Protein AF-A0A939XWH7-F1 (afdb_monomer)

Structure (mmCIF, N/CA/C/O backbone):
data_AF-A0A939XWH7-F1
#
_entry.id   AF-A0A939XWH7-F1
#
loop_
_atom_site.group_PDB
_atom_site.id
_atom_site.type_symbol
_atom_site.label_atom_id
_atom_site.label_alt_id
_atom_site.label_comp_id
_atom_site.label_asym_id
_atom_site.label_entity_id
_atom_site.label_seq_id
_atom_site.pdbx_PDB_ins_code
_atom_site.Cartn_x
_atom_site.Cartn_y
_atom_site.Cartn_z
_atom_site.occupancy
_atom_site.B_iso_or_equiv
_atom_site.auth_seq_id
_atom_site.auth_comp_id
_atom_site.auth_asym_id
_atom_site.auth_atom_id
_atom_site.pdbx_PDB_model_num
ATOM 1 N N . MET A 1 1 ? 3.127 2.505 22.372 1.00 51.69 1 MET A N 1
ATOM 2 C CA . MET A 1 1 ? 1.909 2.598 21.542 1.00 51.69 1 MET A CA 1
ATOM 3 C C . MET A 1 1 ? 1.286 1.214 21.540 1.00 51.69 1 MET A C 1
ATOM 5 O O . MET A 1 1 ? 1.889 0.303 20.989 1.00 51.69 1 MET A O 1
ATOM 9 N N . GLU A 1 2 ? 0.195 1.005 22.278 1.00 57.47 2 GLU A N 1
ATOM 10 C CA . GLU A 1 2 ? -0.456 -0.310 22.321 1.00 57.47 2 GLU A CA 1
ATOM 11 C C . GLU A 1 2 ? -1.138 -0.588 20.977 1.00 57.47 2 GLU A C 1
ATOM 13 O O . GLU A 1 2 ? -1.895 0.238 20.472 1.00 57.47 2 GLU A O 1
ATOM 18 N N . LEU A 1 3 ? -0.824 -1.734 20.369 1.00 63.12 3 LEU A N 1
ATOM 19 C CA . LEU A 1 3 ? -1.458 -2.176 19.129 1.00 63.12 3 LEU A CA 1
ATOM 20 C C . LEU A 1 3 ? -2.905 -2.581 19.425 1.00 63.12 3 LEU A C 1
ATOM 22 O O . LEU A 1 3 ? -3.141 -3.485 20.235 1.00 63.12 3 LEU A O 1
ATOM 26 N N . THR A 1 4 ? -3.855 -1.940 18.742 1.00 76.25 4 THR A N 1
ATOM 27 C CA . THR A 1 4 ? -5.278 -2.298 18.780 1.00 76.25 4 THR A CA 1
ATOM 28 C C . THR A 1 4 ? -5.465 -3.750 18.324 1.00 76.25 4 THR A C 1
ATOM 30 O O . THR A 1 4 ? -4.652 -4.312 17.582 1.00 76.25 4 THR A O 1
ATOM 33 N N . LYS A 1 5 ? -6.549 -4.394 18.771 1.00 79.75 5 LYS A N 1
ATOM 34 C CA . LYS A 1 5 ? -6.900 -5.761 18.346 1.00 79.75 5 LYS A CA 1
ATOM 35 C C . LYS A 1 5 ? -7.021 -5.862 16.816 1.00 79.75 5 LYS A C 1
ATOM 37 O O . LYS A 1 5 ? -6.563 -6.840 16.231 1.00 79.75 5 LYS A O 1
ATOM 42 N N . GLU A 1 6 ? -7.571 -4.823 16.195 1.00 76.69 6 GLU A N 1
ATOM 43 C CA . GLU A 1 6 ? -7.743 -4.670 14.745 1.00 76.69 6 GLU A CA 1
ATOM 44 C C . GLU A 1 6 ? -6.390 -4.557 14.027 1.00 76.69 6 GLU A C 1
ATOM 46 O O . GLU A 1 6 ? -6.140 -5.276 13.059 1.00 76.69 6 GLU A O 1
ATOM 51 N N . SER A 1 7 ? -5.456 -3.768 14.572 1.00 76.94 7 SER A N 1
ATOM 52 C CA . SER A 1 7 ? -4.091 -3.665 14.051 1.00 76.94 7 SER A CA 1
ATOM 53 C C . SER A 1 7 ? -3.346 -5.003 14.107 1.00 76.94 7 SER A C 1
ATOM 55 O O . SER A 1 7 ? -2.751 -5.418 13.112 1.00 76.94 7 SER A O 1
ATOM 57 N N . LYS A 1 8 ? -3.422 -5.737 15.229 1.00 85.00 8 LYS A N 1
ATOM 58 C CA . LYS A 1 8 ? -2.801 -7.073 15.353 1.00 85.00 8 LYS A CA 1
ATOM 59 C C . LYS A 1 8 ? -3.351 -8.057 14.317 1.00 85.00 8 LYS A C 1
ATOM 61 O O . LYS A 1 8 ? -2.586 -8.822 13.733 1.00 85.00 8 LYS A O 1
ATOM 66 N N . GLN A 1 9 ? -4.660 -8.017 14.072 1.00 84.44 9 GLN A N 1
ATOM 67 C CA . GLN A 1 9 ? -5.309 -8.841 13.056 1.00 84.44 9 GLN A CA 1
ATOM 68 C C . GLN A 1 9 ? -4.843 -8.473 11.637 1.00 84.44 9 GLN A C 1
ATOM 70 O O . GLN A 1 9 ? -4.498 -9.369 10.869 1.00 84.44 9 GLN A O 1
ATOM 75 N N . GLY A 1 10 ? -4.765 -7.180 11.302 1.00 85.94 10 GLY A N 1
ATOM 76 C CA . GLY A 1 10 ? -4.262 -6.709 10.005 1.00 85.94 10 GLY A CA 1
ATOM 77 C C . GLY A 1 10 ? -2.822 -7.150 9.729 1.00 85.94 10 GLY A C 1
ATOM 78 O O . GLY A 1 10 ? -2.519 -7.656 8.645 1.00 85.94 10 GLY A O 1
ATOM 79 N N . TRP A 1 11 ? -1.948 -7.059 10.734 1.00 85.69 11 TRP A N 1
ATOM 80 C CA . TRP A 1 11 ? -0.575 -7.563 10.641 1.00 85.69 11 TRP A CA 1
ATOM 81 C C . TRP A 1 11 ? -0.517 -9.080 10.443 1.00 85.69 11 TRP A C 1
ATOM 83 O O . TRP A 1 11 ? 0.225 -9.547 9.582 1.00 85.69 11 TRP A O 1
ATOM 93 N N . GLY A 1 12 ? -1.331 -9.848 11.173 1.00 89.12 12 GLY A N 1
ATOM 94 C CA . GLY A 1 12 ? -1.409 -11.302 11.008 1.00 89.12 12 GLY A CA 1
ATOM 95 C C . GLY A 1 12 ? -1.836 -11.716 9.597 1.00 89.12 12 GLY A C 1
ATOM 96 O O . GLY A 1 12 ? -1.183 -12.553 8.977 1.00 89.12 12 GLY A O 1
ATOM 97 N N . ILE A 1 13 ? -2.880 -11.082 9.053 1.00 90.31 13 ILE A N 1
ATOM 98 C CA . ILE A 1 13 ? -3.355 -11.352 7.686 1.00 90.31 13 ILE A CA 1
ATOM 99 C C . ILE A 1 13 ? -2.283 -10.974 6.657 1.00 90.31 13 ILE A C 1
ATOM 101 O O . ILE A 1 13 ? -2.036 -11.736 5.726 1.00 90.31 13 ILE A O 1
ATOM 105 N N . THR A 1 14 ? -1.608 -9.838 6.844 1.00 89.56 14 THR A N 1
ATOM 106 C CA . THR A 1 14 ? -0.530 -9.388 5.948 1.00 89.56 14 THR A CA 1
ATOM 107 C C . THR A 1 14 ? 0.635 -10.382 5.930 1.00 89.56 14 THR A C 1
ATOM 109 O O . THR A 1 14 ? 1.132 -10.727 4.861 1.00 89.56 14 THR A O 1
ATOM 112 N N . LEU A 1 15 ? 1.041 -10.896 7.096 1.00 91.00 15 LEU A N 1
ATOM 113 C CA . LEU A 1 15 ? 2.105 -11.899 7.200 1.00 91.00 15 LEU A CA 1
ATOM 114 C C . LEU A 1 15 ? 1.729 -13.213 6.511 1.00 91.00 15 LEU A C 1
ATOM 116 O O . LEU A 1 15 ? 2.556 -13.784 5.804 1.00 91.00 15 LEU A O 1
ATOM 120 N N . ILE A 1 16 ? 0.483 -13.669 6.671 1.00 92.06 16 ILE A N 1
ATOM 121 C CA . ILE A 1 16 ? -0.017 -14.861 5.972 1.00 92.06 16 ILE A CA 1
ATOM 122 C C . ILE A 1 16 ? -0.010 -14.626 4.460 1.00 92.06 16 ILE A C 1
ATOM 124 O O . ILE A 1 16 ? 0.502 -15.463 3.720 1.00 92.06 16 ILE A O 1
ATOM 128 N N . LEU A 1 17 ? -0.523 -13.479 4.001 1.00 91.19 17 LEU A N 1
ATOM 129 C CA . LEU A 1 17 ? -0.549 -13.113 2.584 1.00 91.19 17 LEU A CA 1
ATOM 130 C C . LEU A 1 17 ? 0.860 -13.134 1.980 1.00 91.19 17 LEU A C 1
ATOM 132 O O . LEU A 1 17 ? 1.077 -13.749 0.939 1.00 91.19 17 LEU A O 1
ATOM 136 N N . PHE A 1 18 ? 1.830 -12.514 2.652 1.00 89.88 18 PHE A N 1
ATOM 137 C CA . PHE A 1 18 ? 3.218 -12.506 2.195 1.00 89.88 18 PHE A CA 1
ATOM 138 C C . PHE A 1 18 ? 3.837 -13.903 2.222 1.00 89.88 18 PHE A C 1
ATOM 140 O O . PHE A 1 18 ? 4.508 -14.274 1.265 1.00 89.88 18 PHE A O 1
ATOM 147 N N . GLY A 1 19 ? 3.571 -14.705 3.255 1.00 89.94 19 GLY A N 1
ATOM 148 C CA . GLY A 1 19 ? 4.023 -16.095 3.316 1.00 89.94 19 GLY A CA 1
ATOM 149 C C . GLY A 1 19 ? 3.507 -16.933 2.143 1.00 89.94 19 GLY A C 1
ATOM 150 O O . GLY A 1 19 ? 4.284 -17.648 1.514 1.00 89.94 19 GLY A O 1
ATOM 151 N N . VAL A 1 20 ? 2.225 -16.791 1.791 1.00 90.31 20 VAL A N 1
ATOM 152 C CA . VAL A 1 20 ? 1.625 -17.467 0.630 1.00 90.31 20 VAL A CA 1
ATOM 153 C C . VAL A 1 20 ? 2.261 -16.992 -0.677 1.00 90.31 20 VAL A C 1
ATOM 155 O O . VAL A 1 20 ? 2.632 -17.824 -1.502 1.00 90.31 20 VAL A O 1
ATOM 158 N N . LEU A 1 21 ? 2.448 -15.680 -0.860 1.00 87.31 21 LEU A N 1
ATOM 159 C CA . LEU A 1 21 ? 3.107 -15.132 -2.052 1.00 87.31 21 LEU A CA 1
ATOM 160 C C . LEU A 1 21 ? 4.537 -15.670 -2.211 1.00 87.31 21 LEU A C 1
ATOM 162 O O . LEU A 1 21 ? 4.901 -16.143 -3.286 1.00 87.31 21 LEU A O 1
ATOM 166 N N . PHE A 1 22 ? 5.329 -15.676 -1.136 1.00 87.25 22 PHE A N 1
ATOM 167 C CA . PHE A 1 22 ? 6.683 -16.234 -1.149 1.00 87.25 22 PHE A CA 1
ATOM 168 C C . PHE A 1 22 ? 6.697 -17.733 -1.450 1.00 87.25 22 PHE A C 1
ATOM 170 O O . PHE A 1 22 ? 7.541 -18.196 -2.217 1.00 87.25 22 PHE A O 1
ATOM 177 N N . PHE A 1 23 ? 5.751 -18.487 -0.888 1.00 88.62 23 PHE A N 1
ATOM 178 C CA . PHE A 1 23 ? 5.633 -19.915 -1.154 1.00 88.62 23 PHE A CA 1
ATOM 179 C C . PHE A 1 23 ? 5.328 -20.180 -2.634 1.00 88.62 23 PHE A C 1
ATOM 181 O O . PHE A 1 23 ? 6.017 -20.971 -3.274 1.00 88.62 23 PHE A O 1
ATOM 188 N N . ILE A 1 24 ? 4.366 -19.450 -3.209 1.00 86.44 24 ILE A N 1
ATOM 189 C CA . ILE A 1 24 ? 4.030 -19.534 -4.637 1.00 86.44 24 ILE A CA 1
ATOM 190 C C . ILE A 1 24 ? 5.248 -19.185 -5.500 1.00 86.44 24 ILE A C 1
ATOM 192 O O . ILE A 1 24 ? 5.578 -19.936 -6.420 1.00 86.44 24 ILE A O 1
ATOM 196 N N . LYS A 1 25 ? 5.965 -18.106 -5.170 1.00 83.81 25 LYS A N 1
ATOM 197 C CA . LYS A 1 25 ? 7.195 -17.713 -5.870 1.00 83.81 25 LYS A CA 1
ATOM 198 C C . LYS A 1 25 ? 8.234 -18.836 -5.870 1.00 83.81 25 LYS A C 1
ATOM 200 O O . LYS A 1 25 ? 8.820 -19.138 -6.904 1.00 83.81 25 LYS A O 1
ATOM 205 N N . GLN A 1 26 ? 8.429 -19.498 -4.731 1.00 84.31 26 GLN A N 1
ATOM 206 C CA . GLN A 1 26 ? 9.423 -20.562 -4.601 1.00 84.31 26 GLN A CA 1
ATOM 207 C C . GLN A 1 26 ? 9.045 -21.84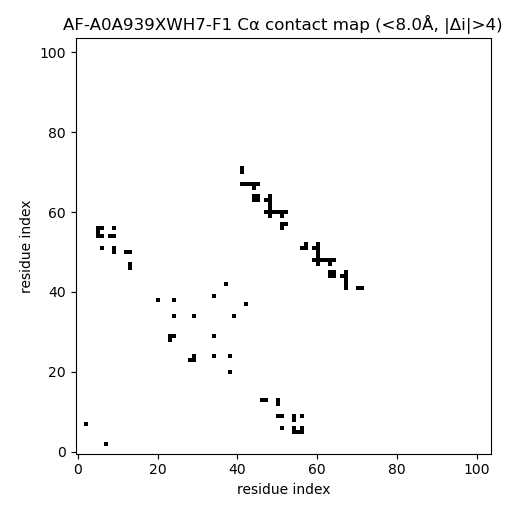8 -5.346 1.00 84.31 26 GLN A C 1
ATOM 209 O O . GLN A 1 26 ? 9.927 -22.575 -5.795 1.00 84.31 26 GLN A O 1
ATOM 214 N N . THR A 1 27 ? 7.750 -22.118 -5.521 1.00 87.12 27 THR A N 1
ATOM 215 C CA . THR A 1 27 ? 7.291 -23.262 -6.324 1.00 87.12 27 THR A CA 1
ATOM 216 C C . THR A 1 27 ? 7.483 -23.076 -7.831 1.00 87.12 27 THR A C 1
ATOM 218 O O . THR A 1 27 ? 7.405 -24.055 -8.567 1.00 87.12 27 THR A O 1
ATOM 221 N N . GLY A 1 28 ? 7.721 -21.847 -8.309 1.00 82.69 28 GLY A N 1
ATOM 222 C CA . GLY A 1 28 ? 7.910 -21.569 -9.738 1.00 82.69 28 GLY A CA 1
ATOM 223 C C . GLY A 1 28 ? 6.674 -21.851 -10.602 1.00 82.69 28 GLY A C 1
ATOM 224 O O . GLY A 1 28 ? 6.796 -22.000 -11.813 1.00 82.69 28 GLY A O 1
ATOM 225 N N . ILE A 1 29 ? 5.484 -21.942 -9.994 1.00 85.75 29 ILE A N 1
ATOM 226 C CA . ILE A 1 29 ? 4.219 -22.236 -10.691 1.00 85.75 29 ILE A CA 1
ATOM 227 C C . ILE A 1 29 ? 3.762 -21.042 -11.549 1.00 85.75 29 ILE A C 1
ATOM 229 O O . ILE A 1 29 ? 3.008 -21.214 -12.507 1.00 85.75 29 ILE A O 1
ATOM 233 N N . LEU A 1 30 ? 4.209 -19.823 -11.222 1.00 83.75 30 LEU A N 1
ATOM 234 C CA . LEU A 1 30 ? 3.829 -18.620 -11.955 1.00 83.75 30 LEU A CA 1
ATOM 235 C C . LEU A 1 30 ? 4.639 -18.466 -13.253 1.00 83.75 30 LEU A C 1
ATOM 237 O O . LEU A 1 30 ? 5.867 -18.563 -13.228 1.00 83.75 30 LEU A O 1
ATOM 241 N N . PRO A 1 31 ? 3.982 -18.148 -14.384 1.00 83.50 31 PRO A N 1
ATOM 242 C CA . PRO A 1 31 ? 4.676 -17.741 -15.599 1.00 83.50 31 PRO A CA 1
ATOM 243 C C . PRO A 1 31 ? 5.542 -16.507 -15.331 1.00 83.50 31 PRO A C 1
ATOM 245 O O . PRO A 1 31 ? 5.108 -15.593 -14.629 1.00 83.50 31 PRO A O 1
ATOM 248 N N . ALA A 1 32 ? 6.719 -16.424 -15.956 1.00 80.19 32 ALA A N 1
ATOM 249 C CA . ALA A 1 32 ? 7.668 -15.321 -15.752 1.00 80.19 32 ALA A CA 1
ATOM 250 C C . ALA A 1 32 ? 7.069 -13.918 -16.000 1.00 80.19 32 ALA A C 1
ATOM 252 O O . ALA A 1 32 ? 7.506 -12.938 -15.401 1.00 80.19 32 ALA A O 1
ATOM 253 N N . SER A 1 33 ? 6.051 -13.812 -16.860 1.00 82.19 33 SER A N 1
ATOM 254 C CA . SER A 1 33 ? 5.324 -12.564 -17.125 1.00 82.19 33 SER A CA 1
ATOM 255 C C . SER A 1 33 ? 4.403 -12.127 -15.982 1.00 82.19 33 SER A C 1
ATOM 257 O O . SER A 1 33 ? 4.121 -10.943 -15.849 1.00 82.19 33 SER A O 1
ATOM 259 N N . VAL A 1 34 ? 3.901 -13.073 -15.186 1.00 83.25 34 VAL A N 1
ATOM 260 C CA . VAL A 1 34 ? 3.035 -12.804 -14.029 1.00 83.25 34 VAL A CA 1
ATOM 261 C C . VAL A 1 34 ? 3.882 -12.635 -12.772 1.00 83.25 34 VAL A C 1
ATOM 263 O O . VAL A 1 34 ? 3.605 -11.751 -11.967 1.00 83.25 34 VAL A O 1
ATOM 266 N N . ASP A 1 35 ? 4.933 -13.445 -12.627 1.00 82.81 35 ASP A N 1
ATOM 267 C CA . ASP A 1 35 ? 5.852 -13.388 -11.489 1.00 82.81 35 ASP A CA 1
ATOM 268 C C . ASP A 1 35 ? 6.522 -12.014 -11.369 1.00 82.81 35 ASP A C 1
ATOM 270 O O . ASP A 1 35 ? 6.527 -11.421 -10.293 1.00 82.81 35 ASP A O 1
ATOM 274 N N . SER A 1 36 ? 6.987 -11.449 -12.486 1.00 80.19 36 SER A N 1
ATOM 275 C CA . SER A 1 36 ? 7.641 -10.135 -12.502 1.00 80.19 36 SER A CA 1
ATOM 276 C C . SER A 1 36 ? 6.733 -8.983 -12.070 1.00 80.19 36 SER A C 1
ATOM 278 O O . SER A 1 36 ? 7.231 -8.001 -11.533 1.00 80.19 36 SER A O 1
ATOM 280 N N . TYR A 1 37 ? 5.418 -9.101 -12.270 1.00 81.06 37 TYR A N 1
ATOM 281 C CA . TYR A 1 37 ? 4.456 -8.074 -11.875 1.00 81.06 37 TYR A CA 1
ATOM 282 C C . TYR A 1 37 ? 3.936 -8.289 -10.449 1.00 81.06 37 TYR A C 1
ATOM 284 O O . TYR A 1 37 ? 3.908 -7.365 -9.642 1.00 81.06 37 TYR A O 1
ATOM 292 N N . VAL A 1 38 ? 3.533 -9.516 -10.107 1.00 83.38 38 VAL A N 1
ATOM 293 C CA . VAL A 1 38 ? 2.919 -9.825 -8.803 1.00 83.38 38 VAL A CA 1
ATOM 294 C C . VAL A 1 38 ? 3.960 -9.893 -7.685 1.00 83.38 38 VAL A C 1
ATOM 296 O O . VAL A 1 38 ? 3.682 -9.497 -6.557 1.00 83.38 38 VAL A O 1
ATOM 299 N N . MET A 1 39 ? 5.169 -10.373 -7.980 1.00 85.81 39 MET A N 1
ATOM 300 C CA . MET A 1 39 ? 6.238 -10.524 -6.988 1.00 85.81 39 MET A CA 1
ATOM 301 C C . MET A 1 39 ? 7.227 -9.357 -6.992 1.00 85.81 39 MET A C 1
ATOM 303 O O . MET A 1 39 ? 8.313 -9.477 -6.412 1.00 85.81 39 MET A O 1
ATOM 307 N N . ASP A 1 40 ? 6.864 -8.232 -7.615 1.00 85.25 40 ASP A N 1
ATOM 308 C CA . ASP A 1 40 ? 7.625 -6.998 -7.482 1.00 85.25 40 ASP A CA 1
ATOM 309 C C . ASP A 1 40 ? 7.495 -6.464 -6.050 1.00 85.25 40 ASP A C 1
ATOM 311 O O . ASP A 1 40 ? 6.397 -6.206 -5.552 1.00 85.25 40 ASP A O 1
ATOM 315 N N . TRP A 1 41 ? 8.634 -6.272 -5.387 1.00 82.62 41 TRP A N 1
ATOM 316 C CA . TRP A 1 41 ? 8.716 -5.755 -4.026 1.00 82.62 41 TRP A CA 1
ATOM 317 C C . TRP A 1 41 ? 8.053 -4.376 -3.873 1.00 82.62 41 TRP A C 1
ATOM 319 O O . TRP A 1 41 ? 7.539 -4.071 -2.793 1.00 82.62 41 TRP A O 1
ATOM 329 N N . HIS A 1 42 ? 7.989 -3.570 -4.942 1.00 84.94 42 HIS A N 1
ATOM 330 C CA . HIS A 1 42 ? 7.303 -2.276 -4.921 1.00 84.94 42 HIS A CA 1
ATOM 331 C C . HIS A 1 42 ? 5.786 -2.415 -4.672 1.00 84.94 42 HIS A C 1
ATOM 333 O O . HIS A 1 42 ? 5.165 -1.480 -4.163 1.00 84.94 42 HIS A O 1
ATOM 339 N N . ASN A 1 43 ? 5.182 -3.573 -4.976 1.00 87.81 43 ASN A N 1
ATOM 340 C CA . ASN A 1 43 ? 3.744 -3.830 -4.816 1.00 87.81 43 ASN A CA 1
ATOM 341 C C . ASN A 1 43 ? 3.340 -4.289 -3.407 1.00 87.81 43 ASN A C 1
ATOM 343 O O . ASN A 1 43 ? 2.172 -4.192 -3.025 1.00 87.81 43 ASN A O 1
ATOM 347 N N . TYR A 1 44 ? 4.295 -4.733 -2.591 1.00 88.50 44 TYR A N 1
ATOM 348 C CA . TYR A 1 44 ? 4.029 -5.280 -1.257 1.00 88.50 44 TYR A CA 1
ATOM 349 C C . TYR A 1 44 ? 3.358 -4.268 -0.309 1.00 88.50 44 TYR A C 1
ATOM 351 O O . TYR A 1 44 ? 2.414 -4.655 0.389 1.00 88.50 44 TYR A O 1
ATOM 359 N N . PRO A 1 45 ? 3.742 -2.973 -0.291 1.00 88.38 45 PRO A N 1
ATOM 360 C CA . PRO A 1 45 ? 3.025 -1.963 0.485 1.00 88.38 45 PRO A CA 1
ATOM 361 C C . PRO A 1 45 ? 1.561 -1.802 0.060 1.00 88.38 45 PRO A C 1
ATOM 363 O O . PRO A 1 45 ? 0.705 -1.597 0.919 1.00 88.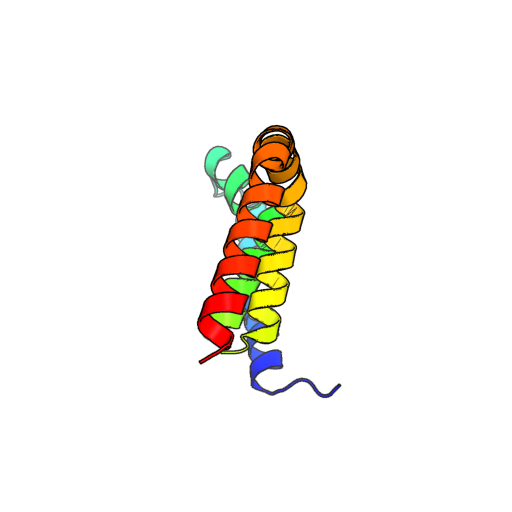38 45 PRO A O 1
ATOM 366 N N . PHE A 1 46 ? 1.242 -1.947 -1.231 1.00 90.00 46 PHE A N 1
ATOM 367 C CA . PHE A 1 46 ? -0.142 -1.890 -1.708 1.00 90.00 46 PHE A CA 1
ATOM 368 C C . PHE A 1 46 ? -0.951 -3.110 -1.272 1.00 90.00 46 PHE A C 1
ATOM 370 O O . PHE A 1 46 ? -2.082 -2.956 -0.815 1.00 90.00 46 PHE A O 1
ATOM 377 N N . TYR A 1 47 ? -0.371 -4.311 -1.334 1.00 92.06 47 TYR A N 1
ATOM 378 C CA . TY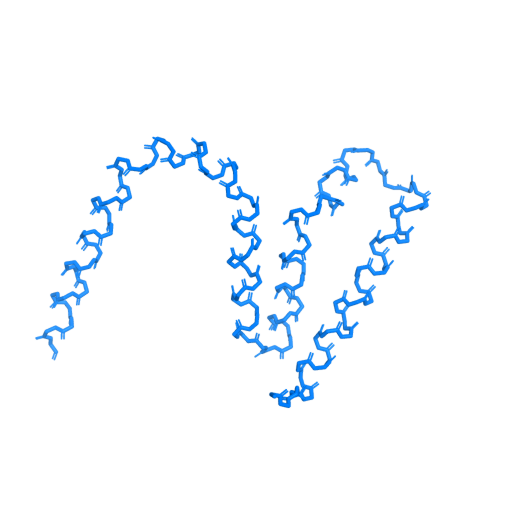R A 1 47 ? -1.018 -5.520 -0.814 1.00 92.06 47 TYR A CA 1
ATOM 379 C C . TYR A 1 47 ? -1.344 -5.383 0.675 1.00 92.06 47 TYR A C 1
ATOM 381 O O . TYR A 1 47 ? -2.472 -5.647 1.092 1.00 92.06 47 TYR A O 1
ATOM 389 N N . ALA A 1 48 ? -0.391 -4.886 1.467 1.00 89.06 48 ALA A N 1
ATOM 390 C CA . ALA A 1 48 ? -0.621 -4.594 2.875 1.00 89.06 48 ALA A CA 1
ATOM 391 C C . ALA A 1 48 ? -1.695 -3.504 3.060 1.00 89.06 48 ALA A C 1
ATOM 393 O O . ALA A 1 48 ? -2.589 -3.662 3.888 1.00 89.06 48 ALA A O 1
ATOM 394 N N . ALA A 1 49 ? -1.682 -2.433 2.261 1.00 89.25 49 ALA A N 1
ATOM 395 C CA . ALA A 1 49 ? -2.697 -1.384 2.333 1.00 89.25 49 ALA A CA 1
ATOM 396 C C . ALA A 1 49 ? -4.120 -1.928 2.125 1.00 89.25 49 ALA A C 1
ATOM 398 O O . ALA A 1 49 ? -5.017 -1.578 2.890 1.00 89.25 49 ALA A O 1
ATOM 399 N N . VAL A 1 50 ? -4.324 -2.827 1.153 1.00 92.88 50 VAL A N 1
ATOM 400 C CA . VAL A 1 50 ? -5.623 -3.483 0.909 1.00 92.88 50 VAL A CA 1
ATOM 401 C C . VAL A 1 50 ? -6.086 -4.278 2.133 1.00 92.88 50 VAL A C 1
ATOM 403 O O . VAL A 1 50 ? -7.248 -4.171 2.530 1.00 92.88 50 VAL A O 1
ATOM 406 N N . VAL A 1 51 ? -5.183 -5.020 2.783 1.00 92.06 51 VAL A N 1
ATOM 407 C CA . VAL A 1 51 ? -5.500 -5.737 4.030 1.00 92.06 51 VAL A CA 1
ATOM 408 C C . VAL A 1 51 ? -5.917 -4.758 5.129 1.00 92.06 51 VAL A C 1
ATOM 410 O O . VAL A 1 51 ? -6.935 -4.968 5.789 1.00 92.06 51 VAL A O 1
ATOM 413 N N . PHE A 1 52 ? -5.172 -3.664 5.306 1.00 88.25 52 PHE A N 1
ATOM 414 C CA . PHE A 1 52 ? -5.462 -2.658 6.330 1.00 88.25 52 PHE A CA 1
ATOM 415 C C . PHE A 1 52 ? -6.750 -1.863 6.056 1.00 88.25 52 PHE A C 1
ATOM 417 O O . PHE A 1 52 ? -7.447 -1.493 7.002 1.00 88.25 52 PHE A O 1
ATOM 424 N N . PHE A 1 53 ? -7.136 -1.682 4.789 1.00 89.50 53 PHE A N 1
ATOM 425 C CA . PHE A 1 53 ? -8.463 -1.178 4.424 1.00 89.50 53 PHE A CA 1
ATOM 426 C C . PHE A 1 53 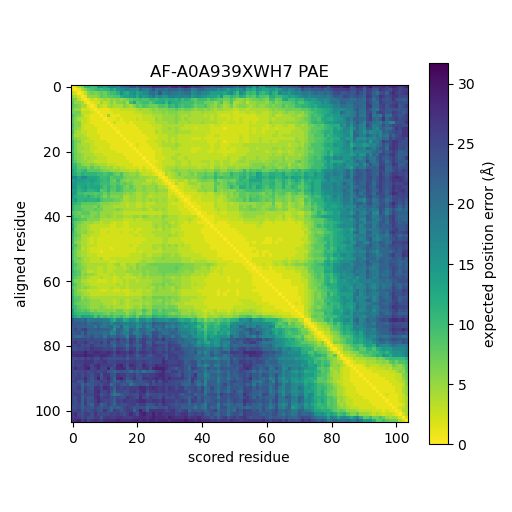? -9.572 -2.154 4.830 1.00 89.50 53 PHE A C 1
ATOM 428 O O . PHE A 1 53 ? -10.582 -1.729 5.393 1.00 89.50 53 PHE A O 1
ATOM 435 N N . ALA A 1 54 ? -9.380 -3.455 4.596 1.00 89.19 54 ALA A N 1
ATOM 436 C CA . ALA A 1 54 ? -10.367 -4.480 4.933 1.00 89.19 54 ALA A CA 1
ATOM 437 C C . ALA A 1 54 ? -10.609 -4.595 6.449 1.00 89.19 54 ALA A C 1
ATOM 439 O O . ALA A 1 54 ? -11.747 -4.788 6.876 1.00 89.19 54 ALA A O 1
ATOM 440 N N . VAL A 1 55 ? -9.568 -4.408 7.270 1.00 89.25 55 VAL A N 1
ATOM 441 C CA . VAL A 1 55 ? -9.695 -4.368 8.741 1.00 89.25 55 VAL A CA 1
ATOM 442 C C . VAL A 1 55 ? -10.051 -2.981 9.298 1.00 89.25 55 VAL A C 1
ATOM 444 O O . VAL A 1 55 ? -10.025 -2.793 10.508 1.00 89.25 55 VAL A O 1
ATOM 447 N N . LYS A 1 56 ? -10.422 -2.020 8.435 1.00 88.19 56 LYS A N 1
ATOM 448 C CA . LYS A 1 56 ? -10.859 -0.651 8.787 1.00 88.19 56 LYS A CA 1
ATOM 449 C C . LYS A 1 56 ? -9.816 0.203 9.527 1.00 88.19 56 LYS A C 1
ATOM 451 O O . LYS A 1 56 ? -10.151 1.232 10.111 1.00 88.19 56 LYS A O 1
ATOM 456 N N . GLU A 1 57 ? -8.538 -0.145 9.421 1.00 85.62 57 GLU A N 1
ATOM 457 C CA . GLU A 1 57 ? -7.417 0.608 9.994 1.00 85.62 57 GLU A CA 1
ATOM 458 C C . GLU A 1 57 ? -6.892 1.637 8.977 1.00 85.62 57 GLU A C 1
ATOM 460 O O . GLU A 1 57 ? -5.779 1.553 8.446 1.00 85.62 57 GLU A O 1
ATOM 465 N N . PHE A 1 58 ? -7.731 2.637 8.681 1.00 85.75 58 PHE A N 1
ATOM 466 C CA . PHE A 1 58 ? -7.515 3.587 7.583 1.00 85.75 58 PHE A CA 1
ATOM 467 C C . PHE A 1 58 ? -6.213 4.382 7.693 1.00 85.75 58 PHE A C 1
ATOM 469 O O . PHE A 1 58 ? -5.591 4.667 6.675 1.00 85.75 58 PHE A O 1
ATOM 476 N N . LYS A 1 59 ? -5.764 4.728 8.908 1.00 83.75 59 LYS A N 1
ATOM 477 C CA . LYS A 1 59 ? -4.497 5.458 9.091 1.00 83.75 59 LYS A CA 1
ATOM 478 C C . LYS A 1 59 ? -3.319 4.656 8.544 1.00 83.75 59 LYS A C 1
ATOM 480 O O . LYS A 1 59 ? -2.522 5.189 7.778 1.00 83.75 59 LYS A O 1
ATOM 485 N N . VAL A 1 60 ? -3.232 3.378 8.908 1.00 86.50 60 VAL A N 1
ATOM 486 C CA . VAL A 1 60 ? -2.152 2.491 8.458 1.00 86.50 60 VAL A CA 1
ATOM 487 C C . VAL A 1 60 ? -2.297 2.195 6.968 1.00 86.50 60 VAL A C 1
ATOM 489 O O . VAL A 1 60 ? -1.311 2.260 6.239 1.00 86.50 60 VAL A O 1
ATOM 492 N N . ALA A 1 61 ? -3.525 1.964 6.494 1.00 86.25 61 ALA A N 1
ATOM 493 C CA . ALA A 1 61 ? -3.804 1.730 5.080 1.00 86.25 61 ALA A CA 1
ATOM 494 C C . ALA A 1 61 ? -3.369 2.907 4.190 1.00 86.25 61 ALA A C 1
ATOM 496 O O . ALA A 1 61 ? -2.701 2.709 3.175 1.00 86.25 61 ALA A O 1
ATOM 497 N 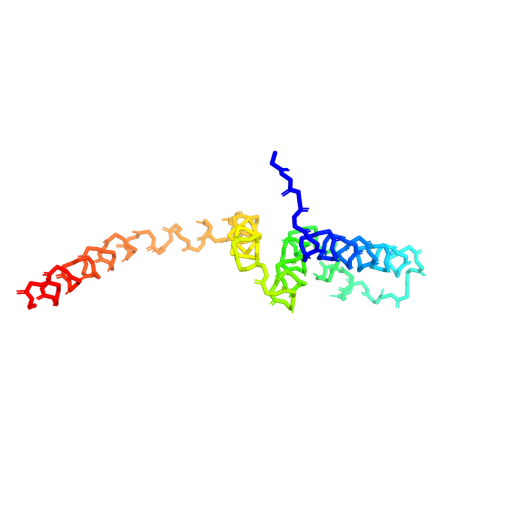N . ILE A 1 62 ? -3.690 4.141 4.593 1.00 86.62 62 ILE A N 1
ATOM 498 C CA . ILE A 1 62 ? -3.296 5.359 3.874 1.00 86.62 62 ILE A CA 1
ATOM 499 C C . ILE A 1 62 ? -1.775 5.512 3.879 1.00 86.62 62 ILE A C 1
ATOM 501 O O . ILE A 1 62 ? -1.194 5.750 2.825 1.00 86.62 62 ILE A O 1
ATOM 505 N N . ILE A 1 63 ? -1.115 5.326 5.028 1.00 87.69 63 ILE A N 1
ATOM 506 C CA . ILE A 1 63 ? 0.351 5.406 5.118 1.00 87.69 63 ILE A CA 1
ATOM 507 C C . ILE A 1 63 ? 1.008 4.383 4.183 1.00 87.69 63 ILE A C 1
ATOM 509 O O . ILE A 1 63 ? 1.8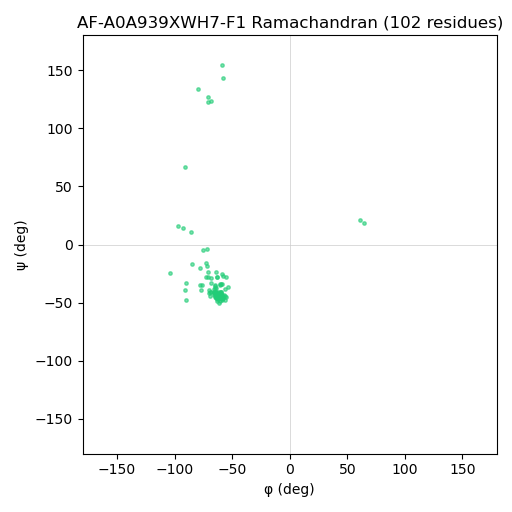89 4.746 3.410 1.00 87.69 63 ILE A O 1
ATOM 513 N N . LEU A 1 64 ? 0.555 3.128 4.197 1.00 88.12 64 LEU A N 1
ATOM 514 C CA . LEU A 1 64 ? 1.076 2.074 3.323 1.00 88.12 64 LEU A CA 1
ATOM 515 C C . LEU A 1 64 ? 0.821 2.360 1.840 1.00 88.12 64 LEU A C 1
ATOM 517 O O . LEU A 1 64 ? 1.696 2.114 1.015 1.00 88.12 64 LEU A O 1
ATOM 521 N N . THR A 1 65 ? -0.336 2.936 1.507 1.00 88.25 65 THR A N 1
ATOM 522 C CA . THR A 1 65 ? -0.655 3.378 0.141 1.00 88.25 65 THR A CA 1
ATOM 523 C C . THR A 1 65 ? 0.311 4.469 -0.316 1.00 88.25 65 THR A C 1
ATOM 525 O O . THR A 1 65 ? 0.857 4.391 -1.413 1.00 88.25 65 THR A O 1
ATOM 528 N N . VAL A 1 66 ? 0.572 5.467 0.535 1.00 85.81 66 VAL A N 1
ATOM 529 C CA . VAL A 1 66 ? 1.537 6.538 0.245 1.00 85.81 66 VAL A CA 1
ATOM 530 C C . VAL A 1 66 ? 2.948 5.967 0.093 1.00 85.81 66 VAL A C 1
ATOM 532 O O . VAL A 1 66 ? 3.642 6.330 -0.850 1.00 85.81 66 VAL A O 1
ATOM 535 N N . ILE A 1 67 ? 3.365 5.037 0.956 1.00 84.69 67 ILE A N 1
ATOM 536 C CA . ILE A 1 67 ? 4.669 4.363 0.842 1.00 84.69 67 ILE A CA 1
ATOM 537 C C . ILE A 1 67 ? 4.765 3.571 -0.470 1.00 84.69 67 ILE A C 1
ATOM 539 O O . ILE A 1 67 ? 5.765 3.690 -1.172 1.00 84.69 67 ILE A O 1
ATOM 543 N N . GLY A 1 68 ? 3.727 2.816 -0.842 1.00 83.56 68 GLY A N 1
ATOM 544 C CA . GLY A 1 68 ? 3.675 2.082 -2.111 1.00 83.56 68 GLY A CA 1
ATOM 545 C C . GLY A 1 68 ? 3.780 2.999 -3.328 1.00 83.56 68 GLY A C 1
ATOM 546 O O . GLY A 1 68 ? 4.530 2.710 -4.263 1.00 83.56 68 GLY A O 1
ATOM 547 N N . LEU A 1 69 ? 3.100 4.148 -3.280 1.00 83.69 69 LEU A N 1
ATOM 548 C CA . LEU A 1 69 ? 3.204 5.191 -4.300 1.00 83.69 69 LEU A CA 1
ATOM 549 C C . LEU A 1 69 ? 4.612 5.789 -4.368 1.00 83.69 69 LEU A C 1
ATOM 551 O O . LEU A 1 69 ? 5.116 6.014 -5.462 1.00 83.69 69 LEU A O 1
ATOM 555 N N . LEU A 1 70 ? 5.266 6.025 -3.228 1.00 79.88 70 LEU A N 1
ATOM 556 C CA . LEU A 1 70 ? 6.640 6.534 -3.181 1.00 79.88 70 LEU A CA 1
ATOM 557 C C . LEU A 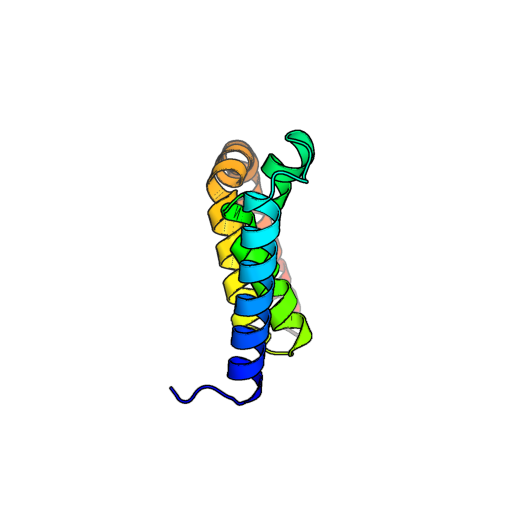1 70 ? 7.663 5.511 -3.690 1.00 79.88 70 LEU A C 1
ATOM 559 O O . LEU A 1 70 ? 8.648 5.905 -4.307 1.00 79.88 70 LEU A O 1
ATOM 563 N N . PHE A 1 71 ? 7.430 4.214 -3.484 1.00 78.12 71 PHE A N 1
ATOM 564 C CA . PHE A 1 71 ? 8.271 3.145 -4.032 1.00 78.12 71 PHE A CA 1
ATOM 565 C C . PHE A 1 71 ? 8.152 3.045 -5.554 1.00 78.12 71 PHE A C 1
ATOM 567 O O . PHE A 1 71 ? 9.169 2.988 -6.238 1.00 78.12 71 PHE A O 1
ATOM 574 N N . HIS A 1 72 ? 6.945 3.191 -6.100 1.00 75.69 72 HIS A N 1
ATOM 575 C CA . HIS A 1 72 ? 6.750 3.428 -7.539 1.00 75.69 72 HIS A CA 1
ATOM 576 C C . HIS A 1 72 ? 7.167 4.845 -7.967 1.00 75.69 72 HIS A C 1
ATOM 578 O O . HIS A 1 72 ? 7.189 5.190 -9.149 1.00 75.69 72 HIS A O 1
ATOM 584 N N . GLY A 1 73 ? 7.552 5.675 -6.998 1.00 61.62 73 GLY A N 1
ATOM 585 C CA . GLY A 1 73 ? 7.922 7.065 -7.155 1.00 61.62 73 GLY A CA 1
ATOM 586 C C . GLY A 1 73 ? 9.092 7.281 -8.101 1.00 61.62 73 GLY A C 1
ATOM 587 O O . GLY A 1 73 ? 9.151 8.336 -8.707 1.00 61.62 73 GLY A O 1
ATOM 588 N N . ALA A 1 74 ? 9.990 6.315 -8.310 1.00 58.41 74 ALA A N 1
ATOM 589 C CA . ALA A 1 74 ? 11.048 6.439 -9.318 1.00 58.41 74 ALA A CA 1
ATOM 590 C C . ALA A 1 74 ? 10.492 6.494 -10.759 1.00 58.41 74 ALA A C 1
ATOM 592 O O . ALA A 1 74 ? 11.009 7.236 -11.601 1.00 58.41 74 ALA A O 1
ATOM 593 N N . GLU A 1 75 ? 9.405 5.770 -11.037 1.00 56.91 75 GLU A N 1
ATOM 594 C CA . GLU A 1 75 ? 8.661 5.866 -12.298 1.00 56.91 75 GLU A CA 1
ATOM 595 C C . GLU A 1 75 ? 7.783 7.115 -12.332 1.00 56.91 75 GLU A C 1
ATOM 597 O O . GLU A 1 75 ? 7.742 7.816 -13.348 1.00 56.91 75 GLU A O 1
ATOM 602 N N . ILE A 1 76 ? 7.165 7.461 -11.196 1.00 56.12 76 ILE A N 1
ATOM 603 C CA . ILE A 1 76 ? 6.410 8.708 -11.072 1.00 56.12 76 ILE A CA 1
ATOM 604 C C . ILE A 1 76 ? 7.341 9.893 -11.305 1.00 56.12 76 ILE A C 1
ATOM 606 O O . ILE A 1 76 ? 6.961 10.726 -12.090 1.00 56.12 76 ILE A O 1
ATOM 610 N N . ILE A 1 77 ? 8.569 9.953 -10.776 1.00 56.16 77 ILE A N 1
ATOM 611 C CA . ILE A 1 77 ? 9.549 11.043 -10.968 1.00 56.16 77 ILE A CA 1
ATOM 612 C C . ILE A 1 77 ? 9.904 11.237 -12.448 1.00 56.16 77 ILE A C 1
ATOM 614 O O . ILE A 1 77 ? 10.091 12.375 -12.881 1.00 56.16 77 ILE A O 1
ATOM 618 N N . LYS A 1 78 ? 9.946 10.170 -13.259 1.00 55.91 78 LYS A N 1
ATOM 619 C CA . LYS A 1 78 ? 10.050 10.301 -14.725 1.00 55.91 78 LYS A CA 1
ATOM 620 C C . LYS A 1 78 ? 8.794 10.942 -15.328 1.00 55.91 78 LYS A C 1
ATOM 622 O O . LYS A 1 78 ? 8.921 11.783 -16.215 1.00 55.91 78 LYS A O 1
ATOM 627 N N . LEU A 1 79 ? 7.611 10.609 -14.814 1.00 50.91 79 LEU A N 1
ATOM 628 C CA . LEU A 1 79 ? 6.329 11.227 -15.172 1.00 50.91 79 LEU A CA 1
ATOM 629 C C . LEU A 1 79 ? 6.222 12.692 -14.677 1.00 50.91 79 LEU A C 1
ATOM 631 O O . LEU A 1 79 ? 5.844 13.584 -15.437 1.00 50.91 79 LEU A O 1
ATOM 635 N N . THR A 1 80 ? 6.626 12.984 -13.434 1.00 52.94 80 THR A N 1
ATOM 636 C CA . THR A 1 80 ? 6.646 14.304 -12.792 1.00 52.94 80 THR A CA 1
ATOM 637 C C . THR A 1 80 ? 7.727 15.200 -13.344 1.00 52.94 80 THR A C 1
ATOM 639 O O . THR A 1 80 ? 7.603 16.408 -13.207 1.00 52.94 80 THR A O 1
ATOM 642 N N . LYS A 1 81 ? 8.759 14.688 -14.019 1.00 56.38 81 LYS A N 1
ATOM 643 C CA . LYS A 1 81 ? 9.695 15.567 -14.728 1.00 56.38 81 LYS A CA 1
ATOM 644 C C . LYS A 1 81 ? 8.972 16.392 -15.805 1.00 56.38 81 LYS A C 1
ATOM 646 O O . LYS A 1 81 ? 9.297 17.561 -15.974 1.00 56.38 81 LYS A O 1
ATOM 651 N N . ASN A 1 82 ? 7.938 15.822 -16.434 1.00 58.38 82 ASN A N 1
ATOM 652 C CA . ASN A 1 82 ? 7.037 16.536 -17.345 1.00 58.38 82 ASN A CA 1
ATOM 653 C C . ASN A 1 82 ? 5.820 17.149 -16.622 1.00 58.38 82 ASN A C 1
ATOM 655 O O . ASN A 1 82 ? 5.372 18.231 -16.993 1.00 58.38 82 ASN A O 1
ATOM 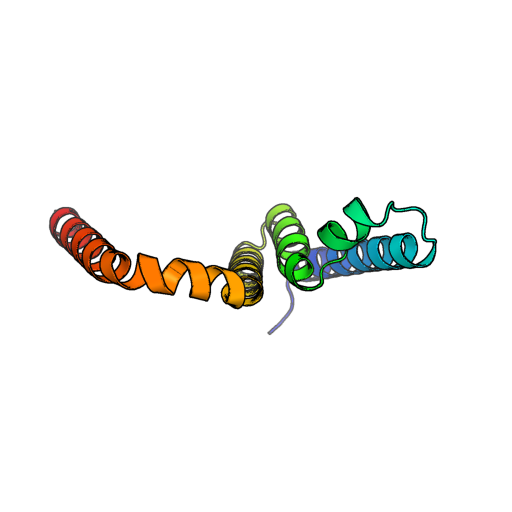659 N N . LEU A 1 83 ? 5.299 16.510 -15.564 1.00 56.59 83 LEU A N 1
ATOM 660 C CA . LEU A 1 83 ? 4.137 17.013 -14.809 1.00 56.59 83 LEU A CA 1
ATOM 661 C C . LEU A 1 83 ? 4.450 18.149 -13.817 1.00 56.59 83 LEU A C 1
ATOM 663 O O . LEU A 1 83 ? 3.541 18.882 -13.437 1.00 56.59 83 LEU A O 1
ATOM 667 N N . SER A 1 84 ? 5.707 18.321 -13.398 1.00 56.47 84 SER A N 1
ATOM 668 C CA . SER A 1 84 ? 6.178 19.348 -12.449 1.00 56.47 84 SER A CA 1
ATOM 669 C C . SER A 1 84 ? 5.773 20.754 -12.890 1.00 56.47 84 SER A C 1
ATOM 671 O O . SER A 1 84 ? 5.364 21.575 -12.068 1.00 56.47 84 SER A O 1
ATOM 673 N N . HIS A 1 85 ? 5.785 20.997 -14.204 1.00 60.69 85 HIS A N 1
ATOM 674 C CA . HIS A 1 85 ? 5.359 22.266 -14.781 1.00 60.69 85 HIS A CA 1
ATOM 675 C C . HIS A 1 85 ? 3.870 22.570 -14.536 1.00 60.69 85 HIS A C 1
ATOM 677 O O . HIS A 1 85 ? 3.496 23.732 -14.418 1.00 60.69 85 HIS A O 1
ATOM 683 N N . TYR A 1 86 ? 3.030 21.538 -14.396 1.00 60.91 86 TYR A N 1
ATOM 684 C CA . TYR A 1 86 ? 1.579 21.658 -14.224 1.00 60.91 86 TYR A CA 1
ATOM 685 C C . TYR A 1 86 ? 1.108 21.416 -12.784 1.00 60.91 86 TYR A C 1
ATOM 687 O O . TYR A 1 86 ? 0.077 21.955 -12.389 1.00 60.91 86 TYR A O 1
ATOM 695 N N . MET A 1 87 ? 1.865 20.668 -11.974 1.00 67.81 87 MET A N 1
ATOM 696 C CA . MET A 1 87 ? 1.515 20.377 -10.578 1.00 67.81 87 MET A CA 1
ATOM 697 C C . MET A 1 87 ? 1.481 21.628 -9.697 1.00 67.81 87 MET A C 1
ATOM 699 O O . MET A 1 87 ? 0.542 21.792 -8.920 1.00 67.81 87 MET A O 1
ATOM 703 N N . TRP A 1 88 ? 2.471 22.516 -9.824 1.00 64.31 88 TRP A N 1
ATOM 704 C CA . TRP A 1 88 ? 2.505 23.773 -9.069 1.00 64.31 88 TRP A CA 1
ATOM 705 C C . TRP A 1 88 ? 1.304 24.680 -9.391 1.00 64.31 88 TRP A C 1
ATOM 707 O O . TRP A 1 88 ? 0.609 25.079 -8.455 1.00 64.31 88 TRP A O 1
ATOM 717 N N . PRO A 1 89 ? 0.983 24.951 -10.674 1.00 75.31 89 PRO A N 1
ATOM 718 C CA . PRO A 1 89 ? -0.245 25.650 -11.043 1.00 75.31 89 PRO A CA 1
ATOM 719 C C . PRO A 1 89 ? -1.515 24.988 -10.503 1.00 75.31 89 PRO A C 1
ATOM 721 O O . PRO A 1 89 ? -2.370 25.674 -9.951 1.00 75.31 89 PRO A O 1
ATOM 724 N N . LEU A 1 90 ? -1.640 23.661 -10.617 1.00 76.00 90 LEU A N 1
ATOM 725 C CA . LEU A 1 90 ? -2.849 22.951 -10.196 1.00 76.00 90 LEU A CA 1
ATOM 726 C C . LEU A 1 90 ? -3.062 23.028 -8.676 1.00 76.00 90 LEU A C 1
ATOM 728 O O . LEU A 1 90 ? -4.183 23.249 -8.222 1.00 76.00 90 LEU A O 1
ATOM 732 N N . LEU A 1 91 ? -1.985 22.897 -7.891 1.00 74.56 91 LEU A N 1
ATOM 733 C CA . LEU A 1 91 ? -2.018 23.051 -6.434 1.00 74.56 91 LEU A CA 1
ATOM 734 C C . LEU A 1 91 ? -2.399 24.475 -6.019 1.00 74.56 91 LEU A C 1
ATOM 736 O O . LEU A 1 91 ? -3.195 24.641 -5.097 1.00 74.56 91 LEU A O 1
ATOM 740 N N . LEU A 1 92 ? -1.884 25.494 -6.712 1.00 79.62 92 LEU A N 1
ATOM 741 C CA . LEU A 1 92 ? -2.238 26.894 -6.458 1.00 79.62 92 LEU A CA 1
ATOM 742 C C . LEU A 1 92 ? -3.709 27.179 -6.784 1.00 79.62 92 LEU A C 1
ATOM 744 O O . LEU A 1 92 ? -4.388 27.846 -6.004 1.00 79.62 92 LEU A O 1
ATOM 748 N N . VAL A 1 93 ? -4.223 26.635 -7.891 1.00 82.62 93 VAL A N 1
ATOM 749 C CA . VAL A 1 93 ? -5.645 26.743 -8.253 1.00 82.62 93 VAL A CA 1
ATOM 750 C C . VAL A 1 93 ? -6.518 26.047 -7.210 1.00 82.62 93 VAL A C 1
ATOM 752 O O . VAL A 1 93 ? -7.466 26.650 -6.711 1.00 82.62 93 VAL A O 1
ATOM 755 N N . ALA A 1 94 ? -6.184 24.814 -6.824 1.00 79.50 94 ALA A N 1
ATOM 756 C CA . ALA A 1 94 ? -6.932 24.067 -5.816 1.00 79.50 94 ALA A CA 1
ATOM 757 C C . ALA A 1 94 ? -6.935 24.783 -4.455 1.00 79.50 94 ALA A C 1
ATOM 759 O O . ALA A 1 94 ? -7.994 24.946 -3.851 1.00 79.50 94 ALA A O 1
ATOM 760 N N . ALA A 1 95 ? -5.780 25.278 -4.002 1.00 83.50 95 ALA A N 1
ATOM 761 C CA . ALA A 1 95 ? -5.673 26.062 -2.775 1.00 83.50 95 ALA A CA 1
ATOM 762 C C . ALA A 1 95 ? -6.507 27.354 -2.844 1.00 83.50 95 ALA A C 1
ATOM 764 O O . ALA A 1 95 ? -7.223 27.673 -1.895 1.00 83.50 95 ALA A O 1
ATOM 765 N N . GLY A 1 96 ? -6.478 28.067 -3.975 1.00 86.62 96 GLY A N 1
ATOM 766 C CA . GLY A 1 96 ? -7.295 29.262 -4.195 1.00 86.62 96 GLY A CA 1
ATOM 767 C C . GLY A 1 96 ? -8.798 28.974 -4.146 1.00 86.62 96 GLY A C 1
ATOM 768 O O . GLY A 1 96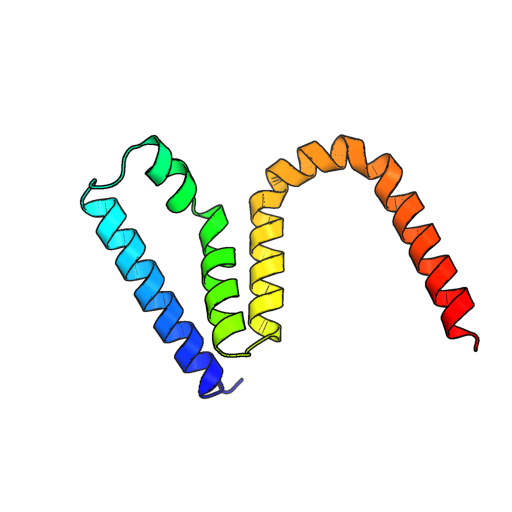 ? -9.544 29.701 -3.493 1.00 86.62 96 GLY A O 1
ATOM 769 N N . VAL A 1 97 ? -9.248 27.880 -4.765 1.00 87.62 97 VAL A N 1
ATOM 770 C CA . VAL A 1 97 ? -10.653 27.445 -4.724 1.00 87.62 97 VAL A CA 1
ATOM 771 C C . VAL A 1 97 ? -11.077 27.084 -3.301 1.00 87.62 97 VAL A C 1
ATOM 773 O O . VAL A 1 97 ? -12.127 27.537 -2.850 1.00 87.62 97 VAL A O 1
ATOM 776 N N . VAL A 1 98 ? -10.255 26.332 -2.562 1.00 86.69 98 VAL A N 1
ATOM 777 C CA . VAL A 1 98 ? -10.536 25.988 -1.158 1.00 86.69 98 VAL A CA 1
ATOM 778 C C . VAL A 1 98 ? -10.657 27.248 -0.302 1.00 86.69 98 VAL A C 1
ATOM 780 O O . VAL A 1 98 ? -11.592 27.351 0.485 1.00 86.69 98 VAL A O 1
ATOM 783 N N . LEU A 1 99 ? -9.779 28.237 -0.486 1.00 82.50 99 LEU A N 1
ATOM 784 C CA . LEU A 1 99 ? -9.848 29.507 0.242 1.00 82.50 99 LEU A CA 1
ATOM 785 C C . LEU A 1 99 ? -11.110 30.319 -0.084 1.00 82.50 99 LEU A C 1
ATOM 787 O O . LEU A 1 99 ? -11.676 30.941 0.813 1.00 82.50 99 LEU A O 1
ATOM 791 N N . LEU A 1 100 ? -11.572 30.309 -1.337 1.00 83.81 100 LEU A N 1
ATOM 792 C CA . LEU A 1 100 ? -12.806 30.994 -1.738 1.00 83.81 100 LEU A CA 1
ATOM 793 C C . LEU A 1 100 ? -14.058 30.306 -1.184 1.00 83.81 100 LEU A C 1
ATOM 795 O O . LEU A 1 100 ? -14.997 30.981 -0.767 1.00 83.81 100 LEU A O 1
ATOM 799 N N . VAL A 1 101 ? -14.067 28.974 -1.161 1.00 87.00 101 VAL A N 1
ATOM 800 C CA . VAL A 1 101 ? -15.201 28.180 -0.671 1.00 87.00 101 VAL A CA 1
ATOM 801 C C . VAL A 1 101 ? -15.245 28.149 0.859 1.00 87.00 101 VAL A C 1
ATOM 803 O O . VAL A 1 101 ? -16.327 28.205 1.431 1.00 87.00 101 VAL A O 1
ATOM 806 N N . SER A 1 102 ? -14.090 28.134 1.529 1.00 71.75 102 SER A N 1
ATOM 807 C CA . SER A 1 102 ? -13.979 28.120 2.996 1.00 71.75 102 SER A CA 1
ATOM 808 C C . SER A 1 102 ? -14.276 29.473 3.656 1.00 71.75 102 SER A C 1
ATOM 810 O O . SER A 1 102 ? -14.258 29.561 4.883 1.00 71.75 102 SER A O 1
ATOM 812 N N . ARG A 1 103 ? -14.502 30.539 2.874 1.00 58.88 103 ARG A N 1
ATOM 813 C CA . ARG A 1 103 ? -14.847 31.882 3.375 1.00 58.88 103 ARG A CA 1
ATOM 814 C C . ARG A 1 103 ? -16.363 32.131 3.460 1.00 58.88 103 ARG A C 1
ATOM 816 O O . ARG A 1 103 ? -16.778 33.282 3.597 1.00 58.88 103 ARG A O 1
ATOM 823 N N . LYS A 1 104 ? -17.167 31.073 3.362 1.00 48.62 104 LYS A N 1
ATOM 824 C CA . LYS A 1 104 ? -18.600 31.028 3.682 1.00 48.62 104 LYS A CA 1
ATOM 825 C C . LYS A 1 104 ? -18.810 30.196 4.938 1.00 48.62 104 LYS A C 1
ATOM 827 O O . LYS A 1 104 ? -19.755 30.540 5.675 1.00 48.62 104 LYS A O 1
#

Secondary structure (DSSP, 8-state):
-PPPHHHHHHHHHHHHHHHHHHHHHHHT-S-HHHHHHHT-GGGHHHHHHHHHHHTT-HHHHHHHHHHHHHHTHHHHHHHHHHHHHHHHHHHHHHHHHHHHHTT-

Solvent-accessible surface area (backbone atoms only — not comparable to full-atom values): 5704 Å² total; per-residue (Å²): 132,87,77,49,74,53,54,53,50,31,51,53,52,41,52,51,52,49,50,52,52,53,49,47,61,73,66,60,78,57,55,72,81,52,41,63,62,74,68,31,74,54,48,50,36,41,57,42,15,55,44,20,48,74,55,67,41,51,70,62,14,51,51,28,39,51,50,19,52,55,58,46,28,69,60,45,50,63,53,39,69,67,39,52,78,51,50,59,57,50,51,52,50,52,53,51,52,49,56,63,61,70,74,112

Foldseek 3Di:
DDQDPLNVVLVVVLVVVVVVLVVCVVVVPDDPVVCCVPVPPLCSLQVSLVSCVVSVVNVSSVVSVVSSVVSCVVVVVVVCVVCVVVPVVVVVVVVVVCVVVVVD

Mean predicted aligned error: 11.52 Å

pLDDT: mean 79.5, std 11.89, range [48.62, 92.88]

Radius of gyration: 18.88 Å; Cα contacts (8 Å, |Δi|>4): 53; chains: 1; bounding box: 30×55×40 Å

Sequence (104 aa):
MELTKESKQGWGITLILFGVLFFIKQTGILPASVDSYVMDWHNYPFYAAVVFFAVKEFKVAIILTVIGLLFHGAEIIKLTKNLSHYMWPLLLVAAGVVLLVSRK